Protein AF-A0A6L7KP61-F1 (afdb_monomer)

Mean predicted aligned error: 9.09 Å

Secondary structure (DSSP, 8-state):
-HHHHHHHHHHHHHHHTT--HHHHHHHHHHHHHHHHSTTHHHHHHHHHHHHHHHHHT-HHHHHHHHHHHHHHHHHHTTHHHHHHHHHT-

Structure (mmCIF, N/CA/C/O backbone):
data_AF-A0A6L7KP61-F1
#
_entry.id   AF-A0A6L7KP61-F1
#
loop_
_atom_site.group_PDB
_atom_site.id
_atom_site.type_symbol
_atom_site.label_atom_id
_atom_site.label_alt_id
_atom_site.label_comp_id
_atom_site.label_asym_id
_atom_site.label_entity_id
_atom_site.label_seq_id
_atom_site.pdbx_PDB_ins_code
_atom_site.Cartn_x
_atom_site.Cartn_y
_atom_site.Cartn_z
_atom_site.occupancy
_atom_site.B_iso_or_equiv
_atom_site.auth_seq_id
_atom_site.auth_comp_id
_atom_site.auth_asym_id
_atom_site.auth_atom_id
_atom_site.pdbx_PDB_model_num
ATOM 1 N N . MET A 1 1 ? 1.814 -1.621 -27.956 1.00 62.00 1 MET A N 1
ATOM 2 C CA . MET A 1 1 ? 0.454 -2.167 -27.719 1.00 62.00 1 MET A CA 1
ATOM 3 C C . MET A 1 1 ? 0.492 -3.612 -27.227 1.00 62.00 1 MET A C 1
ATOM 5 O O . MET A 1 1 ? -0.217 -3.910 -26.279 1.00 62.00 1 MET A O 1
ATOM 9 N N . ILE A 1 2 ? 1.335 -4.483 -27.798 1.00 76.69 2 ILE A N 1
ATOM 10 C CA . ILE A 1 2 ? 1.461 -5.898 -27.385 1.00 76.69 2 ILE A CA 1
ATOM 11 C C . ILE A 1 2 ? 1.980 -6.049 -25.940 1.00 76.69 2 ILE A C 1
ATOM 13 O O . ILE A 1 2 ? 1.431 -6.842 -25.183 1.00 76.69 2 ILE A O 1
ATOM 17 N N . GLU A 1 3 ? 2.946 -5.220 -25.531 1.00 75.62 3 GLU A N 1
ATOM 18 C CA . GLU A 1 3 ? 3.481 -5.152 -24.155 1.00 75.62 3 GLU A CA 1
ATOM 19 C C . GLU A 1 3 ? 2.381 -4.997 -23.086 1.00 75.62 3 GLU A C 1
ATOM 21 O O . GLU A 1 3 ? 2.386 -5.675 -22.061 1.00 75.62 3 GLU A O 1
ATOM 26 N N . LEU A 1 4 ? 1.385 -4.142 -23.355 1.00 74.94 4 LEU A N 1
ATOM 27 C CA . LEU A 1 4 ? 0.273 -3.895 -22.434 1.00 74.94 4 LEU A CA 1
ATOM 28 C C . LEU A 1 4 ? -0.634 -5.131 -22.311 1.00 74.94 4 LEU A C 1
ATOM 30 O O . LEU A 1 4 ? -1.102 -5.459 -21.224 1.00 74.94 4 LEU A O 1
ATOM 34 N N . GLY A 1 5 ? -0.844 -5.840 -23.426 1.00 82.31 5 GLY A N 1
ATOM 35 C CA . GLY A 1 5 ? -1.593 -7.095 -23.455 1.00 82.31 5 GLY A CA 1
ATOM 36 C C . GLY A 1 5 ? -0.899 -8.208 -22.669 1.00 82.31 5 GLY A C 1
ATOM 37 O O . GLY A 1 5 ? -1.559 -8.920 -21.917 1.00 82.31 5 GLY A O 1
ATOM 38 N N . LEU A 1 6 ? 0.430 -8.312 -22.771 1.00 84.69 6 LEU A N 1
ATOM 39 C CA . LEU A 1 6 ? 1.228 -9.261 -21.985 1.00 84.69 6 LEU A CA 1
ATOM 40 C C . LEU A 1 6 ? 1.144 -8.976 -20.481 1.00 84.69 6 LEU A C 1
ATOM 42 O O . LEU A 1 6 ? 0.949 -9.907 -19.701 1.00 84.69 6 LEU A O 1
ATOM 46 N N . GLY A 1 7 ? 1.212 -7.702 -20.080 1.00 84.25 7 GLY A N 1
ATOM 47 C CA . GLY A 1 7 ? 1.029 -7.302 -18.683 1.00 84.25 7 GLY A CA 1
ATOM 48 C C . GLY A 1 7 ? -0.340 -7.709 -18.132 1.00 84.25 7 GLY A C 1
ATOM 49 O O . GLY A 1 7 ? -0.424 -8.301 -17.059 1.00 84.25 7 GLY A O 1
ATOM 50 N N . ILE A 1 8 ? -1.414 -7.476 -18.891 1.00 86.75 8 ILE A N 1
ATOM 51 C CA . ILE A 1 8 ? -2.779 -7.847 -18.483 1.00 86.75 8 ILE A CA 1
ATOM 52 C C . ILE A 1 8 ? -2.930 -9.368 -18.353 1.00 86.75 8 ILE A C 1
ATOM 54 O O . ILE A 1 8 ? -3.486 -9.842 -17.363 1.00 86.75 8 ILE A O 1
ATOM 58 N N . VAL A 1 9 ? -2.411 -10.145 -19.308 1.00 90.25 9 VAL A N 1
ATOM 59 C CA . VAL A 1 9 ? -2.468 -11.616 -19.254 1.00 90.25 9 VAL A CA 1
ATOM 60 C C . VAL A 1 9 ? -1.687 -12.155 -18.053 1.00 90.25 9 VAL A C 1
ATOM 62 O O . VAL A 1 9 ? -2.197 -13.013 -17.334 1.00 90.25 9 VAL A O 1
ATOM 65 N N . ALA A 1 10 ? -0.491 -11.627 -17.782 1.00 86.94 10 ALA A N 1
ATOM 66 C CA . ALA A 1 10 ? 0.301 -12.017 -16.617 1.00 86.94 10 ALA A CA 1
ATOM 67 C C . ALA A 1 10 ? -0.424 -11.711 -15.294 1.00 86.94 10 ALA A C 1
ATOM 69 O O . ALA A 1 10 ? -0.446 -12.546 -14.389 1.00 86.94 10 ALA A O 1
ATOM 70 N N . LEU A 1 11 ? -1.069 -10.545 -15.198 1.00 88.31 11 LEU A N 1
ATOM 71 C CA . LEU A 1 11 ? -1.835 -10.135 -14.019 1.00 88.31 11 LEU A CA 1
ATOM 72 C C . LEU A 1 11 ? -3.053 -11.043 -13.800 1.00 88.31 11 LEU A C 1
ATOM 74 O O . LEU A 1 11 ? -3.285 -11.498 -12.681 1.00 88.31 11 LEU A O 1
ATOM 78 N N . LEU A 1 12 ? -3.787 -11.365 -14.870 1.00 88.00 12 LEU A N 1
ATOM 79 C CA . LEU A 1 12 ? -4.935 -12.272 -14.820 1.00 88.00 12 LEU A CA 1
ATOM 80 C C . LEU A 1 12 ? -4.538 -13.699 -14.429 1.00 88.00 12 LEU A C 1
ATOM 82 O O . LEU A 1 12 ? -5.258 -14.333 -13.662 1.00 88.00 12 LEU A O 1
ATOM 86 N N . LEU A 1 13 ? -3.387 -14.193 -14.893 1.00 90.56 13 LEU A N 1
ATOM 87 C CA . LEU A 1 13 ? -2.871 -15.498 -14.474 1.00 90.56 13 LEU A CA 1
ATOM 88 C C . LEU A 1 13 ? -2.513 -15.511 -12.984 1.00 90.56 13 LEU A C 1
ATOM 90 O O . LEU A 1 13 ? -2.939 -16.413 -12.267 1.00 90.56 13 LEU A O 1
ATOM 94 N N . LEU A 1 14 ? -1.792 -14.496 -12.496 1.00 86.38 14 LEU A N 1
ATOM 95 C CA . LEU A 1 14 ? -1.433 -14.393 -11.076 1.00 86.38 14 LEU A CA 1
ATOM 96 C C . LEU A 1 14 ? -2.670 -14.284 -10.177 1.00 86.38 14 LEU A C 1
ATOM 98 O O . LEU A 1 14 ? -2.750 -14.950 -9.146 1.00 86.38 14 LEU A O 1
ATOM 102 N N . ALA A 1 15 ? -3.655 -13.485 -10.586 1.00 86.88 15 ALA A N 1
ATOM 103 C CA . ALA A 1 15 ? -4.935 -13.377 -9.896 1.00 86.88 15 ALA A CA 1
ATOM 104 C C . ALA A 1 15 ? -5.716 -14.703 -9.905 1.00 86.88 15 ALA A C 1
ATOM 106 O O . ALA A 1 15 ? -6.273 -15.099 -8.883 1.00 86.88 15 ALA A O 1
ATOM 107 N N . GLY A 1 16 ? -5.728 -15.410 -11.040 1.00 85.44 16 GLY A N 1
ATOM 108 C CA . GLY A 1 16 ? -6.412 -16.694 -11.205 1.00 85.44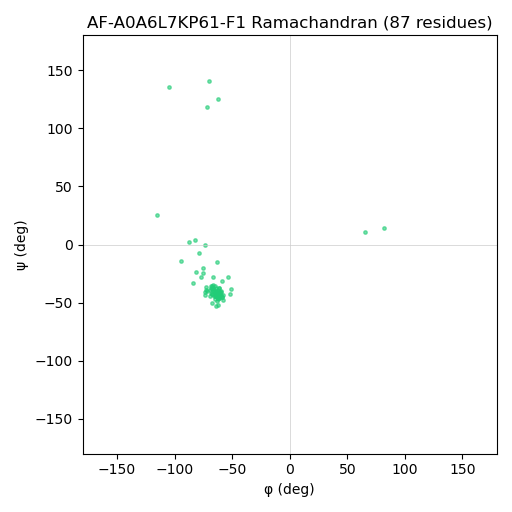 16 GLY A CA 1
ATOM 109 C C . GLY A 1 16 ? -5.813 -17.831 -10.373 1.00 85.44 16 GLY A C 1
ATOM 110 O O . GLY A 1 16 ? -6.543 -18.723 -9.953 1.00 85.44 16 GLY A O 1
ATOM 111 N N . LEU A 1 17 ? -4.513 -17.776 -10.066 1.00 87.50 17 LEU A N 1
ATOM 112 C CA . LEU A 1 17 ? -3.849 -18.706 -9.143 1.00 87.50 17 LEU A CA 1
ATOM 113 C C . LEU A 1 17 ? -4.183 -18.458 -7.658 1.00 87.50 17 LEU A C 1
ATOM 115 O O . LEU A 1 17 ? -3.691 -19.184 -6.795 1.00 87.50 17 LEU A O 1
ATOM 119 N N . GLY A 1 18 ? -5.005 -17.453 -7.341 1.00 84.38 18 GLY A N 1
ATOM 120 C CA . GLY A 1 18 ? -5.360 -17.102 -5.965 1.00 84.38 18 GLY A CA 1
ATOM 121 C C . GLY A 1 18 ? -4.311 -16.242 -5.259 1.00 84.38 18 GLY A C 1
ATOM 122 O O . GLY A 1 18 ? -4.365 -16.089 -4.038 1.00 84.38 18 GLY A O 1
ATOM 123 N N . PHE A 1 19 ? -3.359 -15.663 -6.000 1.00 86.94 19 PHE A N 1
ATOM 124 C CA . PHE A 1 19 ? -2.424 -14.703 -5.425 1.00 86.94 19 PHE A CA 1
ATOM 125 C C . PHE A 1 19 ? -3.162 -13.398 -5.088 1.00 86.94 19 PHE A C 1
ATOM 127 O O . PHE A 1 19 ? -4.016 -12.963 -5.871 1.00 86.94 19 PHE A O 1
ATOM 134 N N . PRO A 1 20 ? -2.867 -12.736 -3.953 1.00 86.19 20 PRO A N 1
ATOM 135 C CA . PRO A 1 20 ? -3.592 -11.530 -3.589 1.00 86.19 20 PRO A CA 1
ATOM 136 C C . PRO A 1 20 ? -3.382 -10.439 -4.644 1.00 86.19 20 PRO A C 1
ATOM 138 O O . PRO A 1 20 ? -2.252 -10.054 -4.952 1.00 86.19 20 PRO A O 1
ATOM 141 N N . LEU A 1 21 ? -4.493 -9.917 -5.169 1.00 85.56 21 LEU A N 1
ATOM 142 C CA . LEU A 1 21 ? -4.528 -8.978 -6.296 1.00 85.56 21 LEU A CA 1
ATOM 143 C C . LEU A 1 21 ? -3.600 -7.772 -6.115 1.00 85.56 21 LEU A C 1
ATOM 145 O O . LEU A 1 21 ? -2.957 -7.359 -7.074 1.00 85.56 21 LEU A O 1
ATOM 149 N N . GLY A 1 22 ? -3.496 -7.237 -4.895 1.00 83.88 22 GLY A N 1
ATOM 150 C CA . GLY A 1 22 ? -2.618 -6.103 -4.595 1.00 83.88 22 GLY A CA 1
ATOM 151 C C . GLY A 1 22 ? -1.139 -6.399 -4.861 1.00 83.88 22 GLY A C 1
ATOM 152 O O . GLY A 1 22 ? -0.448 -5.573 -5.456 1.00 83.88 22 GLY A O 1
ATOM 153 N N . PHE A 1 23 ? -0.660 -7.595 -4.505 1.00 85.00 23 PHE A N 1
ATOM 154 C CA . PHE A 1 23 ? 0.718 -7.995 -4.795 1.00 85.00 23 PHE A CA 1
ATOM 155 C C . PHE A 1 23 ? 0.918 -8.297 -6.280 1.00 85.00 23 PHE A C 1
ATOM 157 O O . PHE A 1 23 ? 1.952 -7.930 -6.831 1.00 85.00 23 PHE A O 1
ATOM 164 N N . SER A 1 24 ? -0.074 -8.895 -6.949 1.00 87.25 24 SER A N 1
ATOM 165 C CA . SER A 1 24 ? -0.041 -9.100 -8.404 1.00 87.25 24 SER A CA 1
ATOM 166 C C . SER A 1 24 ? 0.062 -7.769 -9.158 1.00 87.25 24 SER A C 1
ATOM 168 O O . SER A 1 24 ? 0.868 -7.640 -10.075 1.00 87.25 24 SER A O 1
ATOM 170 N N . LEU A 1 25 ? -0.711 -6.761 -8.742 1.00 87.50 25 LEU A N 1
ATOM 171 C CA . LEU A 1 25 ? -0.686 -5.402 -9.291 1.00 87.50 25 LEU A CA 1
ATOM 172 C C . LEU A 1 25 ? 0.669 -4.724 -9.087 1.00 87.50 25 LEU A C 1
ATOM 174 O O . LEU A 1 25 ? 1.222 -4.178 -10.040 1.00 87.50 25 LEU A O 1
ATOM 178 N N . LEU A 1 26 ? 1.226 -4.791 -7.874 1.00 86.75 26 LEU A N 1
ATOM 179 C CA . LEU A 1 26 ? 2.545 -4.226 -7.591 1.00 86.75 26 LEU A CA 1
ATOM 180 C C . LEU A 1 26 ? 3.650 -4.925 -8.385 1.00 86.75 26 LEU A C 1
ATOM 182 O O . LEU A 1 26 ? 4.499 -4.250 -8.963 1.00 86.75 26 LEU A O 1
ATOM 186 N N . ALA A 1 27 ? 3.639 -6.256 -8.453 1.00 84.62 27 ALA A N 1
ATOM 187 C CA . ALA A 1 27 ? 4.661 -7.031 -9.150 1.00 84.62 27 ALA A CA 1
ATOM 188 C C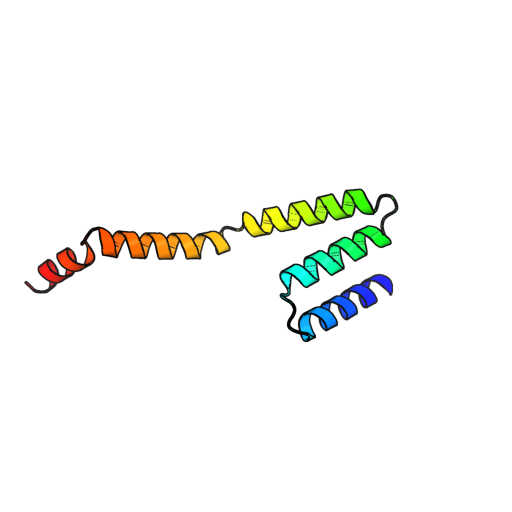 . ALA A 1 27 ? 4.616 -6.806 -10.668 1.00 84.62 27 ALA A C 1
ATOM 190 O O . ALA A 1 27 ? 5.632 -6.469 -11.269 1.00 84.62 27 ALA A O 1
ATOM 191 N N . VAL A 1 28 ? 3.441 -6.934 -11.289 1.00 88.19 28 VAL A N 1
ATOM 192 C CA . VAL A 1 28 ? 3.289 -6.756 -12.741 1.00 88.19 28 VAL A CA 1
ATOM 193 C C . VAL A 1 28 ? 3.492 -5.294 -13.141 1.00 88.19 28 VAL A C 1
ATOM 195 O O . VAL A 1 28 ? 4.139 -5.024 -14.150 1.00 88.19 28 VAL A O 1
ATOM 198 N N . GLY A 1 29 ? 2.999 -4.345 -12.339 1.00 82.75 29 GLY A N 1
ATOM 199 C CA . GLY A 1 29 ? 3.197 -2.916 -12.571 1.00 82.75 29 GLY A CA 1
ATOM 200 C C . GLY A 1 29 ? 4.669 -2.514 -12.481 1.00 82.75 29 GLY A C 1
ATOM 201 O O . GLY A 1 29 ? 5.206 -1.946 -13.430 1.00 82.75 29 GLY A O 1
ATOM 202 N N . SER A 1 30 ? 5.349 -2.857 -11.381 1.00 82.75 30 SER A N 1
ATOM 203 C CA . SER A 1 30 ? 6.776 -2.543 -11.203 1.00 82.75 30 SER A CA 1
ATOM 204 C C . SER A 1 30 ? 7.658 -3.230 -12.250 1.00 82.75 30 SER A C 1
ATOM 206 O O . SER A 1 30 ? 8.524 -2.575 -12.825 1.00 82.75 30 SER A O 1
ATOM 208 N N . ALA A 1 31 ? 7.400 -4.501 -12.580 1.00 82.56 31 ALA A N 1
ATOM 209 C CA . ALA A 1 31 ? 8.123 -5.216 -13.632 1.00 82.56 31 ALA A CA 1
ATOM 210 C C . ALA A 1 31 ? 7.885 -4.604 -15.023 1.00 82.56 31 ALA A C 1
ATOM 212 O O . ALA A 1 31 ? 8.829 -4.444 -15.796 1.00 82.56 31 ALA A O 1
ATOM 213 N N . GLY A 1 32 ? 6.649 -4.198 -15.330 1.00 79.00 32 GLY A N 1
ATOM 214 C CA . GLY A 1 32 ? 6.317 -3.512 -16.578 1.00 79.00 32 GLY A CA 1
ATOM 215 C C . GLY A 1 32 ? 7.063 -2.185 -16.727 1.00 79.00 32 GLY A C 1
ATOM 216 O O . GLY A 1 32 ? 7.668 -1.939 -17.771 1.00 79.00 32 GLY A O 1
ATOM 217 N N . PHE A 1 33 ? 7.092 -1.364 -15.672 1.00 75.62 33 PHE A N 1
ATOM 218 C CA . PHE A 1 33 ? 7.837 -0.100 -15.654 1.00 75.62 33 PHE A CA 1
ATOM 219 C C . PHE A 1 33 ? 9.357 -0.301 -15.718 1.00 75.62 33 PHE A C 1
ATOM 221 O O . PHE A 1 33 ? 10.038 0.452 -16.418 1.00 75.62 33 PHE A O 1
ATOM 228 N N . ALA A 1 34 ? 9.887 -1.324 -15.042 1.00 74.69 34 ALA A N 1
ATOM 229 C CA . ALA A 1 34 ? 11.316 -1.622 -15.030 1.00 74.69 34 ALA A CA 1
ATOM 230 C C . ALA A 1 34 ? 11.839 -2.067 -16.404 1.00 74.69 34 ALA A C 1
ATOM 232 O O . ALA A 1 34 ? 12.947 -1.693 -16.783 1.00 74.69 34 ALA A O 1
ATOM 233 N N . LEU A 1 35 ? 11.042 -2.834 -17.154 1.00 71.44 35 LEU A N 1
ATOM 234 C CA . LEU A 1 35 ? 11.427 -3.374 -18.461 1.00 71.44 35 LEU A CA 1
ATOM 235 C C . LEU A 1 35 ? 11.201 -2.391 -19.619 1.00 71.44 35 LEU A C 1
ATOM 237 O O . LEU A 1 35 ? 11.969 -2.396 -20.576 1.00 71.44 35 LEU A O 1
ATOM 241 N N . ASN A 1 36 ? 10.171 -1.540 -19.546 1.00 69.19 36 ASN A N 1
ATOM 242 C CA . ASN A 1 36 ? 9.793 -0.660 -20.659 1.00 69.19 36 ASN A CA 1
ATOM 243 C C . ASN A 1 36 ? 10.395 0.753 -20.594 1.00 69.19 36 ASN A C 1
ATOM 245 O O . ASN A 1 36 ? 10.327 1.484 -21.584 1.00 69.19 36 ASN A O 1
ATOM 249 N N . HIS A 1 37 ? 10.956 1.182 -19.458 1.00 63.53 37 HIS A N 1
ATOM 250 C CA . HIS A 1 37 ? 11.418 2.562 -19.295 1.00 63.53 37 HIS A CA 1
ATOM 251 C C . HIS A 1 37 ? 12.959 2.689 -19.361 1.00 63.53 37 HIS A C 1
ATOM 253 O O . HIS A 1 37 ? 13.659 1.936 -18.687 1.00 63.53 37 HIS A O 1
ATOM 259 N N . PRO A 1 38 ? 13.531 3.682 -20.079 1.00 58.69 38 PRO A N 1
ATOM 260 C CA . PRO A 1 38 ? 14.990 3.846 -20.242 1.00 58.69 38 PRO A CA 1
ATOM 261 C C . PRO A 1 38 ? 15.780 4.126 -18.948 1.00 58.69 38 PRO A C 1
ATOM 263 O O . PRO A 1 38 ? 17.004 4.040 -18.936 1.00 58.69 38 PRO A O 1
ATOM 266 N N . ARG A 1 39 ? 15.089 4.494 -17.862 1.00 60.38 39 ARG A N 1
ATOM 267 C CA . ARG A 1 39 ? 15.628 4.717 -16.504 1.00 60.38 39 ARG A CA 1
ATOM 268 C C . ARG A 1 39 ? 15.056 3.705 -15.493 1.00 60.38 39 ARG A C 1
ATOM 270 O O . ARG A 1 39 ? 14.912 4.005 -14.313 1.00 60.38 39 ARG A O 1
ATOM 277 N N . GLY A 1 40 ? 14.634 2.543 -15.996 1.00 59.38 40 GLY A N 1
ATOM 278 C CA . GLY A 1 40 ? 13.492 1.776 -15.494 1.00 59.38 40 GLY A CA 1
ATOM 279 C C . GLY A 1 40 ? 13.520 1.324 -14.044 1.00 59.38 40 GLY A C 1
ATOM 280 O O . GLY A 1 40 ? 12.458 1.288 -13.432 1.00 59.38 40 GLY A O 1
ATOM 281 N N . MET A 1 41 ? 14.681 1.037 -13.457 1.00 67.88 41 MET A N 1
ATOM 282 C CA . MET A 1 41 ? 14.710 0.478 -12.102 1.00 67.88 41 MET A CA 1
ATOM 283 C C . MET A 1 41 ? 14.362 1.515 -11.020 1.00 67.88 41 MET A C 1
ATOM 285 O O . MET A 1 41 ? 13.543 1.235 -10.147 1.00 67.88 41 MET A O 1
ATOM 289 N N . ASP A 1 42 ? 14.900 2.735 -11.107 1.00 73.75 42 ASP A N 1
ATOM 290 C CA . ASP A 1 42 ? 14.672 3.779 -10.092 1.00 73.75 42 ASP A CA 1
ATOM 291 C C . ASP A 1 42 ? 13.245 4.336 -10.143 1.00 73.75 42 ASP A C 1
ATOM 293 O O . ASP A 1 42 ? 12.600 4.560 -9.113 1.00 73.75 42 ASP A O 1
ATOM 297 N N . ALA A 1 43 ? 12.717 4.527 -11.355 1.00 74.62 43 ALA A N 1
ATOM 298 C CA . ALA A 1 43 ? 11.349 4.995 -11.549 1.00 74.62 43 ALA A CA 1
ATOM 299 C C . ALA A 1 43 ? 10.328 3.933 -11.108 1.00 74.62 43 ALA A C 1
ATOM 301 O O . ALA A 1 43 ? 9.359 4.266 -10.427 1.00 74.62 43 ALA A O 1
ATOM 302 N N 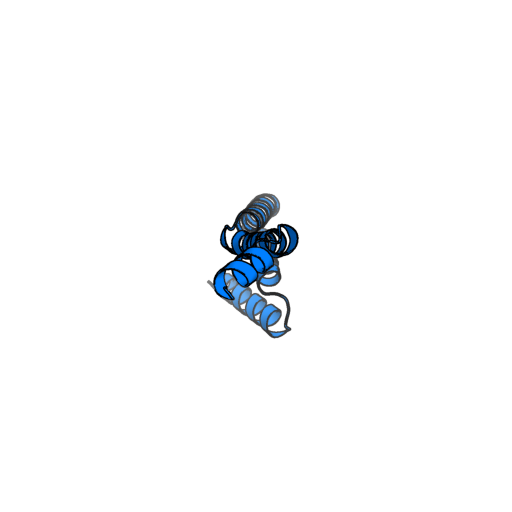. ALA A 1 44 ? 10.566 2.655 -11.426 1.00 79.12 44 ALA A N 1
ATOM 303 C CA . ALA A 1 44 ? 9.694 1.562 -11.000 1.00 79.12 44 ALA A CA 1
ATOM 304 C C . ALA A 1 44 ? 9.655 1.411 -9.474 1.00 79.12 44 ALA A C 1
ATOM 306 O O . ALA A 1 44 ? 8.576 1.235 -8.909 1.00 79.12 44 ALA A O 1
ATOM 307 N N . MET A 1 45 ? 10.805 1.528 -8.801 1.00 80.19 45 MET A N 1
ATOM 308 C CA . MET A 1 45 ? 10.877 1.447 -7.338 1.00 80.19 45 MET A CA 1
ATOM 309 C C . MET A 1 45 ? 10.193 2.634 -6.659 1.00 80.19 45 MET A C 1
ATOM 311 O O . MET A 1 45 ? 9.493 2.453 -5.664 1.00 80.19 45 MET A O 1
ATOM 315 N N . THR A 1 46 ? 10.331 3.833 -7.227 1.00 84.50 46 THR A N 1
ATOM 316 C CA . THR A 1 46 ? 9.655 5.034 -6.717 1.00 84.50 46 THR A CA 1
ATOM 317 C C . THR A 1 46 ? 8.134 4.895 -6.814 1.00 84.50 46 THR A C 1
ATOM 319 O O . THR A 1 46 ? 7.435 5.096 -5.822 1.00 84.50 46 THR A O 1
ATOM 322 N N . VAL A 1 47 ? 7.620 4.478 -7.975 1.00 85.50 47 VAL A N 1
ATOM 323 C CA . VAL A 1 47 ? 6.177 4.277 -8.199 1.00 85.50 47 VAL A CA 1
ATOM 324 C C . VAL A 1 47 ? 5.627 3.157 -7.313 1.00 85.50 47 VAL A C 1
ATOM 326 O O . VAL A 1 47 ? 4.573 3.318 -6.701 1.00 85.50 47 VAL A O 1
ATOM 329 N N . ALA A 1 48 ? 6.349 2.040 -7.179 1.00 86.06 48 ALA A N 1
ATOM 330 C CA . ALA A 1 48 ? 5.950 0.950 -6.290 1.00 86.06 48 ALA A CA 1
ATOM 331 C C . ALA A 1 48 ? 5.880 1.404 -4.821 1.00 86.06 48 ALA A C 1
ATOM 333 O O . ALA A 1 48 ? 4.913 1.091 -4.126 1.00 86.06 48 ALA A O 1
ATOM 334 N N . GLY A 1 49 ? 6.867 2.181 -4.360 1.00 85.75 49 GLY A N 1
ATOM 335 C CA . GLY A 1 49 ? 6.884 2.743 -3.010 1.00 85.75 49 GLY A CA 1
ATOM 336 C C . GLY A 1 49 ? 5.722 3.704 -2.753 1.00 85.75 49 GLY A C 1
ATOM 337 O O . GLY A 1 49 ? 5.065 3.611 -1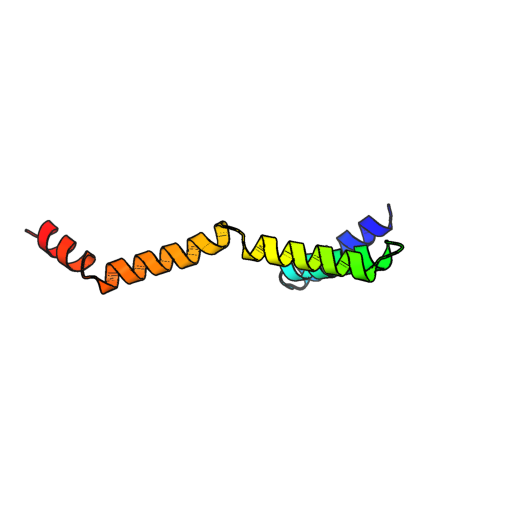.716 1.00 85.75 49 GLY A O 1
ATOM 338 N N . GLN A 1 50 ? 5.419 4.583 -3.711 1.00 88.56 50 GLN A N 1
ATOM 339 C CA . GLN A 1 50 ? 4.275 5.496 -3.620 1.00 88.56 50 GLN A CA 1
ATOM 340 C C . GLN A 1 50 ? 2.947 4.741 -3.542 1.00 88.56 50 GLN A C 1
ATOM 342 O O . GLN A 1 50 ? 2.144 5.024 -2.657 1.00 88.56 50 GLN A O 1
ATOM 347 N N . GLN A 1 51 ? 2.747 3.730 -4.389 1.00 87.75 51 GLN A N 1
ATOM 348 C CA . GLN A 1 51 ? 1.519 2.934 -4.403 1.00 87.75 51 GLN A CA 1
ATOM 349 C C . GLN A 1 51 ? 1.266 2.230 -3.059 1.00 87.75 51 GLN A C 1
ATOM 351 O O . GLN A 1 51 ? 0.132 2.164 -2.586 1.00 87.75 51 GLN A O 1
ATOM 356 N N . ILE A 1 52 ? 2.323 1.709 -2.425 1.00 87.19 52 ILE A N 1
ATOM 357 C CA . ILE A 1 52 ? 2.232 1.078 -1.100 1.00 87.19 52 ILE A CA 1
ATOM 358 C C . ILE A 1 52 ? 1.845 2.112 -0.038 1.00 87.19 52 ILE A C 1
ATOM 360 O O . ILE A 1 52 ? 0.976 1.836 0.791 1.00 87.19 52 ILE A O 1
ATOM 364 N N . LEU A 1 53 ? 2.459 3.299 -0.064 1.00 89.12 53 LEU A N 1
ATOM 365 C CA . LEU A 1 53 ? 2.145 4.375 0.877 1.00 89.12 53 LEU A CA 1
ATOM 366 C C . LEU A 1 53 ? 0.712 4.883 0.715 1.00 89.12 53 LEU A C 1
ATOM 368 O O . LEU A 1 53 ? 0.028 5.067 1.716 1.00 89.12 53 LEU A O 1
ATOM 372 N N . GLU A 1 54 ? 0.233 5.059 -0.514 1.00 87.88 54 GLU A N 1
ATOM 373 C CA . GLU A 1 54 ? -1.155 5.449 -0.782 1.00 87.88 54 GLU A CA 1
ATOM 374 C C . GLU A 1 54 ? -2.150 4.403 -0.280 1.00 87.88 54 GLU A C 1
ATOM 376 O O . GLU A 1 54 ? -3.185 4.750 0.291 1.00 87.88 54 GLU A O 1
ATOM 381 N N . LEU A 1 55 ? -1.828 3.117 -0.447 1.00 85.25 55 LEU A N 1
ATOM 382 C CA . LEU A 1 55 ? -2.671 2.038 0.047 1.00 85.25 55 LEU A CA 1
ATOM 383 C C . LEU A 1 55 ? -2.691 2.005 1.580 1.00 85.25 55 LEU A C 1
ATOM 385 O O . LEU A 1 55 ? -3.757 1.870 2.171 1.00 85.25 55 LEU A O 1
ATOM 389 N N . ALA A 1 56 ? -1.538 2.178 2.228 1.00 82.69 56 ALA A N 1
ATOM 390 C CA . ALA A 1 56 ? -1.429 2.222 3.685 1.00 82.69 56 ALA A CA 1
ATOM 391 C C . ALA A 1 56 ? -2.092 3.470 4.295 1.00 82.69 56 ALA A C 1
ATOM 393 O O . ALA A 1 56 ? -2.692 3.391 5.364 1.00 82.69 56 ALA A O 1
ATOM 394 N N . ALA A 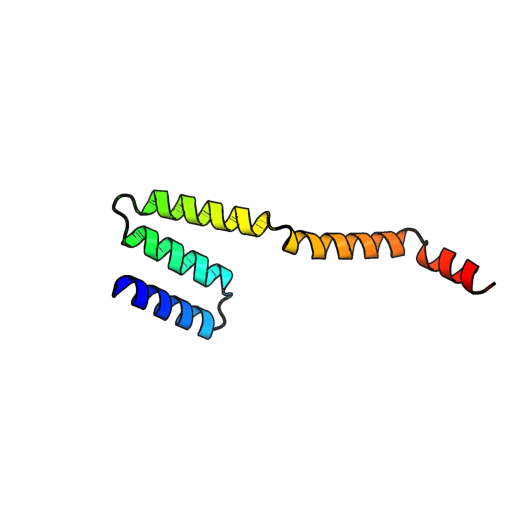1 57 ? -2.017 4.611 3.608 1.00 83.75 57 ALA A N 1
ATOM 395 C CA . ALA A 1 57 ? -2.649 5.866 4.010 1.00 83.75 57 ALA A CA 1
ATOM 396 C C . ALA A 1 57 ? -4.134 5.947 3.615 1.00 83.75 57 ALA A C 1
ATOM 398 O O . ALA A 1 57 ? -4.780 6.978 3.820 1.00 83.75 57 ALA A O 1
ATOM 399 N N . ASN A 1 58 ? -4.702 4.884 3.040 1.00 85.38 58 ASN A N 1
ATOM 400 C CA . ASN A 1 58 ? -6.084 4.899 2.599 1.00 85.38 58 ASN A CA 1
ATOM 401 C C . ASN A 1 58 ? -7.037 4.873 3.803 1.00 85.38 58 ASN A C 1
ATOM 403 O O . ASN A 1 58 ? -7.093 3.902 4.562 1.00 85.38 58 ASN A O 1
ATOM 407 N N . PHE A 1 59 ? -7.849 5.923 3.932 1.00 79.81 59 PHE A N 1
ATOM 408 C CA . PHE A 1 59 ? -8.810 6.082 5.025 1.00 79.81 59 PHE A CA 1
ATOM 409 C C . PHE A 1 59 ? -9.766 4.891 5.190 1.00 79.81 59 PHE A C 1
ATOM 411 O O . PHE A 1 59 ? -10.179 4.600 6.307 1.00 79.81 59 PHE A O 1
ATOM 418 N N . GLN A 1 60 ? -10.066 4.147 4.124 1.00 82.50 60 GLN A N 1
ATOM 419 C CA . GLN A 1 60 ? -10.981 3.003 4.152 1.00 82.50 60 GLN A CA 1
ATOM 420 C C . GLN A 1 60 ? -10.409 1.857 4.995 1.00 82.50 60 GLN A C 1
ATOM 422 O O . GLN A 1 60 ? -11.160 1.195 5.709 1.00 82.50 60 GLN A O 1
ATOM 427 N N . PHE A 1 61 ? -9.085 1.659 4.987 1.00 83.31 61 PHE A N 1
ATOM 428 C CA . PHE A 1 61 ? -8.443 0.679 5.867 1.00 83.31 61 PHE A CA 1
ATOM 429 C C . PHE A 1 61 ? -8.355 1.158 7.318 1.00 83.31 61 PHE A C 1
ATOM 431 O O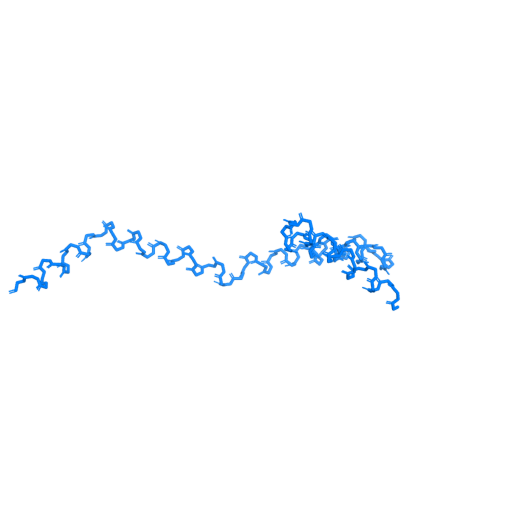 . PHE A 1 61 ? -8.243 0.323 8.209 1.00 83.31 61 PHE A O 1
ATOM 438 N N . ALA A 1 62 ? -8.459 2.466 7.576 1.00 86.31 62 ALA A N 1
ATOM 439 C CA . ALA A 1 62 ? -8.487 3.028 8.927 1.00 86.31 62 ALA A CA 1
ATOM 440 C C . ALA A 1 62 ? -9.876 2.945 9.590 1.00 86.31 62 ALA A C 1
ATOM 442 O O . ALA A 1 62 ? -9.965 2.906 10.819 1.00 86.31 62 ALA A O 1
ATOM 443 N N . VAL A 1 63 ? -10.958 2.854 8.804 1.00 91.06 63 VAL A N 1
ATOM 444 C CA . VAL A 1 63 ? -12.329 2.725 9.334 1.00 91.06 63 VAL A CA 1
ATOM 445 C C . VAL A 1 63 ? -12.500 1.440 10.149 1.00 91.06 63 VAL A C 1
ATOM 447 O O . VAL A 1 63 ? -13.074 1.484 11.234 1.00 91.06 63 VAL A O 1
ATOM 450 N N . LEU A 1 64 ? -11.981 0.303 9.670 1.00 90.94 64 LEU A N 1
ATOM 451 C CA . LEU A 1 64 ? -12.131 -0.997 10.343 1.00 90.94 64 LEU A CA 1
ATOM 452 C C . LEU A 1 64 ? -11.478 -1.032 11.745 1.00 90.94 64 LEU A C 1
ATOM 454 O O . LEU A 1 64 ? -12.169 -1.374 12.708 1.00 90.94 64 LEU A O 1
ATOM 458 N N . PRO A 1 65 ? -10.195 -0.649 11.919 1.00 89.50 65 PRO A N 1
ATOM 459 C CA . PRO A 1 65 ? -9.573 -0.541 13.234 1.00 89.50 65 PRO A CA 1
ATOM 460 C C . PRO A 1 65 ? -10.272 0.462 14.146 1.00 89.50 65 PRO A C 1
ATOM 462 O O . PRO A 1 65 ? -10.450 0.172 15.324 1.00 89.50 65 PRO A O 1
ATOM 465 N N . LEU A 1 66 ? -10.688 1.620 13.623 1.00 93.06 66 LEU A N 1
ATOM 466 C CA . LEU A 1 66 ? -11.360 2.643 14.425 1.00 93.06 66 LEU A CA 1
ATOM 467 C C . LEU A 1 66 ? -12.733 2.162 14.916 1.00 93.06 66 LEU A C 1
ATOM 469 O O . LEU A 1 66 ? -13.085 2.382 16.073 1.00 93.06 66 LEU A O 1
ATOM 473 N N . PHE A 1 67 ? -13.475 1.446 14.068 1.00 92.81 67 PHE A N 1
ATOM 474 C CA . PHE A 1 67 ? -14.727 0.792 14.440 1.00 92.81 67 PHE A CA 1
ATOM 475 C C . PHE A 1 67 ? -14.511 -0.258 15.538 1.00 92.81 67 PHE A C 1
ATOM 477 O O . PHE A 1 67 ? -15.225 -0.262 16.541 1.00 92.81 67 PHE A O 1
ATOM 484 N N . MET A 1 68 ? -13.487 -1.109 15.403 1.00 92.50 68 MET A N 1
ATOM 485 C CA . MET A 1 68 ? -13.136 -2.069 16.455 1.00 92.50 68 MET A CA 1
ATOM 486 C C . MET A 1 68 ? -12.709 -1.374 17.753 1.00 92.50 68 MET A C 1
ATOM 488 O O . MET A 1 68 ? -13.135 -1.783 18.831 1.00 92.50 68 MET A O 1
ATOM 492 N N . LEU A 1 69 ? -11.918 -0.302 17.665 1.00 94.00 69 LEU A N 1
ATOM 493 C CA . LEU A 1 69 ? -11.480 0.488 18.815 1.00 94.00 69 LEU A CA 1
ATOM 494 C C . LEU A 1 69 ? -12.678 1.089 19.559 1.00 94.00 69 LEU A C 1
ATOM 496 O O . LEU A 1 69 ? -12.755 0.993 20.783 1.00 94.00 69 LEU A O 1
ATOM 500 N N . MET A 1 70 ? -13.644 1.643 18.820 1.00 93.31 70 MET A N 1
ATOM 501 C CA . MET A 1 70 ? -14.904 2.126 19.381 1.00 93.31 70 MET A CA 1
ATOM 502 C C . MET A 1 70 ? -15.647 1.002 20.118 1.00 93.31 70 MET A C 1
ATOM 504 O O . MET A 1 70 ? -16.052 1.195 21.263 1.00 93.31 70 MET A O 1
ATOM 508 N N . GLY A 1 71 ? -15.789 -0.178 19.505 1.00 88.81 71 GLY A N 1
ATOM 509 C CA . GLY A 1 71 ? -16.430 -1.336 20.141 1.00 88.81 71 GLY A CA 1
ATOM 510 C C . GLY A 1 71 ? -15.747 -1.753 21.449 1.00 88.81 71 GLY A C 1
ATOM 511 O O . GLY A 1 71 ? -16.411 -1.977 22.466 1.00 88.81 71 GLY A O 1
ATOM 512 N N . VAL A 1 72 ? -14.411 -1.781 21.461 1.00 91.19 72 VAL A N 1
ATOM 513 C CA . VAL A 1 72 ? -13.620 -2.061 22.668 1.00 91.19 72 VAL A CA 1
ATOM 514 C C . VAL A 1 72 ? -13.849 -0.996 23.740 1.00 91.19 72 VAL A C 1
ATOM 516 O O . VAL A 1 72 ? -14.047 -1.353 24.901 1.00 91.19 72 VAL A O 1
ATOM 519 N N . PHE A 1 73 ? -13.874 0.291 23.384 1.00 92.75 73 PHE A N 1
ATOM 520 C CA . PHE A 1 73 ? -14.129 1.370 24.341 1.00 92.75 73 PHE A CA 1
ATOM 521 C C . PHE A 1 73 ? -15.522 1.298 24.957 1.00 92.75 73 PHE A C 1
ATOM 523 O O . PHE A 1 73 ? -15.629 1.438 26.171 1.00 92.75 73 PHE A O 1
ATOM 530 N N . VAL A 1 74 ? -16.565 1.031 24.168 1.00 89.00 74 VAL A N 1
ATOM 531 C CA . VAL A 1 74 ? -17.944 0.888 24.672 1.00 89.00 74 VAL A CA 1
ATOM 532 C C . VAL A 1 74 ? -18.067 -0.287 25.645 1.00 89.00 74 VAL A C 1
ATOM 534 O O . VAL A 1 74 ? -18.735 -0.172 26.671 1.00 89.00 74 VAL A O 1
ATOM 537 N N . THR A 1 75 ? -17.387 -1.397 25.352 1.00 85.69 75 THR A N 1
ATOM 538 C CA . THR A 1 75 ? -17.418 -2.598 26.200 1.00 85.69 75 THR A CA 1
ATOM 539 C C . THR A 1 75 ? -16.605 -2.398 27.485 1.00 85.69 75 THR A C 1
ATOM 541 O O . THR A 1 75 ? -17.025 -2.802 28.563 1.00 85.69 75 THR A O 1
ATOM 544 N N . LYS A 1 76 ? -15.435 -1.749 27.400 1.00 86.06 76 LYS A N 1
ATOM 545 C CA . LYS A 1 76 ? -14.544 -1.515 28.550 1.00 86.06 76 LYS A CA 1
ATOM 546 C C . LYS A 1 76 ? -15.004 -0.392 29.477 1.00 86.06 76 LYS A C 1
ATOM 548 O O . LYS A 1 76 ? -14.658 -0.429 30.652 1.00 86.06 76 LYS A O 1
ATOM 553 N N . SER A 1 77 ? -15.735 0.600 28.974 1.00 88.06 77 SER A N 1
ATOM 554 C CA . SER A 1 77 ? -16.223 1.726 29.778 1.00 88.06 77 SER A CA 1
ATOM 555 C C . SER A 1 77 ? -17.461 1.392 30.614 1.00 88.06 77 SER A C 1
ATOM 557 O O . SER A 1 77 ? -17.891 2.229 31.404 1.00 88.06 77 SER A O 1
ATOM 559 N N . GLY A 1 78 ? -18.058 0.205 30.434 1.00 83.50 78 GLY A N 1
ATOM 560 C CA . GLY A 1 78 ? -19.309 -0.171 31.098 1.00 83.50 78 GLY A CA 1
ATOM 561 C C . GLY A 1 78 ? -20.509 0.674 30.656 1.00 83.50 78 GLY A C 1
ATOM 562 O O . GLY A 1 78 ? -21.566 0.600 31.272 1.00 83.50 78 GLY A O 1
ATOM 563 N N . ILE A 1 79 ? -20.374 1.482 29.591 1.00 83.62 79 ILE A N 1
ATOM 564 C CA . ILE A 1 79 ? -21.476 2.292 29.051 1.00 83.62 79 ILE A CA 1
ATOM 565 C C . ILE A 1 79 ? -22.615 1.387 28.576 1.00 83.62 79 ILE A C 1
ATOM 567 O O . ILE A 1 79 ? -23.774 1.730 28.784 1.00 83.62 79 ILE A O 1
ATOM 571 N N . ALA A 1 80 ? -22.301 0.231 27.984 1.00 79.44 80 ALA A N 1
ATOM 572 C CA . ALA A 1 80 ? -23.313 -0.742 27.577 1.00 79.44 80 ALA A CA 1
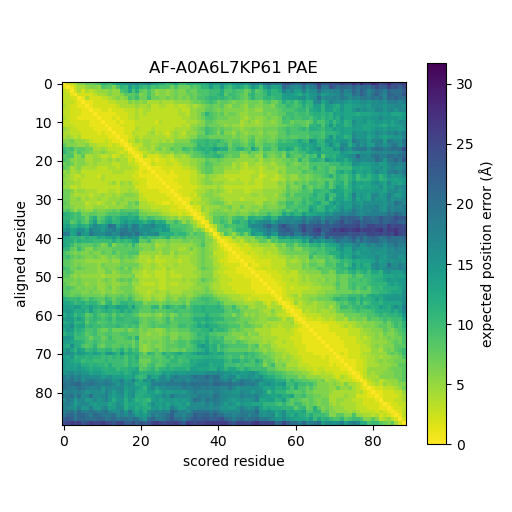ATOM 573 C C . ALA A 1 80 ? -24.166 -1.225 28.767 1.00 79.44 80 ALA A C 1
ATOM 575 O O . ALA A 1 80 ? -25.391 -1.219 28.667 1.00 79.44 80 ALA A O 1
ATOM 576 N N . ASP A 1 81 ? -23.532 -1.547 29.900 1.00 83.38 81 ASP A N 1
ATOM 577 C CA . ASP A 1 81 ? -24.223 -1.994 31.118 1.00 83.38 81 ASP A CA 1
ATOM 578 C C . ASP A 1 81 ? -25.032 -0.857 31.755 1.00 83.38 81 ASP A C 1
ATOM 580 O O . ASP A 1 81 ? -26.203 -1.032 32.077 1.00 83.38 81 ASP A O 1
ATOM 584 N N . ASN A 1 82 ? -24.457 0.347 31.848 1.00 82.12 82 ASN A N 1
ATOM 585 C CA . ASN A 1 82 ? -25.162 1.520 32.376 1.00 82.12 82 ASN A CA 1
ATOM 586 C C . ASN A 1 82 ? -26.396 1.887 31.532 1.00 82.12 82 ASN A C 1
ATOM 588 O O . ASN A 1 82 ? -27.426 2.290 32.067 1.00 82.12 82 ASN A O 1
ATOM 592 N N . MET A 1 83 ? -26.314 1.754 30.205 1.00 81.62 83 MET A N 1
ATOM 593 C CA . MET A 1 83 ? -27.457 1.980 29.315 1.00 81.62 83 MET A CA 1
ATOM 594 C C . MET A 1 83 ? -28.531 0.898 29.485 1.00 81.62 83 MET A C 1
ATOM 596 O O . MET A 1 83 ? -29.717 1.215 29.419 1.00 81.62 83 MET A O 1
ATOM 600 N N . TYR A 1 84 ? -28.134 -0.354 29.733 1.00 83.50 84 TYR A N 1
ATOM 601 C CA . TYR A 1 84 ? -29.061 -1.457 29.990 1.00 83.50 84 TYR A CA 1
ATOM 602 C C . TYR A 1 84 ? -29.806 -1.285 31.324 1.00 83.50 84 TYR A C 1
ATOM 604 O O . TYR A 1 84 ? -31.026 -1.450 31.380 1.00 83.50 84 TYR A O 1
ATOM 612 N N . ASP A 1 85 ? -29.107 -0.866 32.380 1.00 87.81 85 ASP A N 1
ATOM 613 C CA . ASP A 1 85 ? -29.702 -0.579 33.692 1.00 87.81 85 ASP A CA 1
ATOM 614 C C . ASP A 1 85 ? -30.671 0.614 33.656 1.00 87.81 85 ASP A C 1
ATOM 616 O O . ASP A 1 85 ? -31.700 0.599 34.329 1.00 87.81 85 ASP A O 1
ATOM 620 N N . VAL A 1 86 ? -30.386 1.646 32.853 1.00 89.31 86 VAL A N 1
ATOM 621 C CA . VAL A 1 86 ? -31.300 2.789 32.673 1.00 89.31 86 VAL A CA 1
ATOM 622 C C . VAL A 1 86 ? -32.524 2.411 31.839 1.00 89.31 86 VAL A C 1
ATOM 624 O O . VAL A 1 86 ? -33.619 2.872 32.138 1.00 89.31 86 VAL A O 1
ATOM 627 N N . ALA A 1 87 ? -32.362 1.589 30.800 1.00 85.12 87 ALA A N 1
ATOM 628 C CA . ALA A 1 87 ? -33.466 1.190 29.927 1.00 85.12 87 ALA A CA 1
ATOM 629 C C . ALA A 1 87 ? -34.401 0.143 30.558 1.00 85.12 87 ALA A C 1
ATOM 631 O O . ALA A 1 87 ? -35.553 0.024 30.144 1.00 85.12 87 ALA A O 1
ATOM 632 N N . SER A 1 88 ? -33.909 -0.636 31.524 1.00 78.94 88 SER A N 1
ATOM 633 C CA . SER A 1 88 ? -34.680 -1.677 32.219 1.00 78.94 88 SER A CA 1
ATOM 634 C C . SER A 1 88 ? -35.466 -1.169 33.436 1.00 78.94 88 SER A C 1
ATOM 636 O O . SER A 1 88 ? -36.129 -1.964 34.106 1.00 78.94 88 SER A O 1
ATOM 638 N N . LYS A 1 89 ? -35.418 0.139 33.707 1.00 56.19 89 LYS A N 1
ATOM 639 C CA . LYS A 1 89 ? -36.094 0.810 34.819 1.00 56.19 89 LYS A CA 1
ATOM 640 C C . LYS A 1 89 ? -37.193 1.741 34.323 1.00 56.19 89 LYS A C 1
ATOM 642 O O . LYS A 1 89 ? -38.233 1.803 35.015 1.00 56.19 89 LYS A O 1
#

Solvent-accessible surface area (backbone atoms only — not comparable to full-atom values): 4962 Å² total; per-residue (Å²): 114,69,70,60,54,52,46,52,53,54,36,51,52,42,40,71,74,68,45,61,57,71,58,34,49,49,51,47,49,30,52,50,38,34,74,74,37,101,65,14,63,65,57,19,52,53,53,47,51,50,53,52,50,54,59,72,67,30,65,76,71,49,49,58,58,51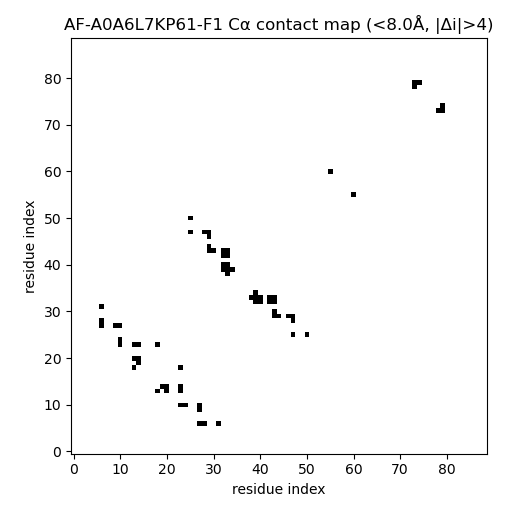,52,52,50,51,53,50,49,43,64,72,68,42,50,60,58,56,52,49,60,61,72,75,105

Radius of gyration: 22.72 Å; Cα contacts (8 Å, |Δi|>4): 36; chains: 1; bounding box: 52×25×62 Å

Sequence (89 aa):
MIELGLGIVALLLLAGLGFPLGFSLLAVGSAGFALNHPRGMDAAMTVAGQQILELAANFQFAVLPLFMLMGVFVTKSGIADNMYDVASK

pLDDT: mean 82.97, std 8.11, range [56.19, 94.0]

Foldseek 3Di:
DVLVVVLVVQLVVCVVVVNPSVVSCLVSQLVSQLVPDPVRNVVSVVVSVVSVVCVVPDVVVVVVVVVVVVVVCCVVVCVVVVVV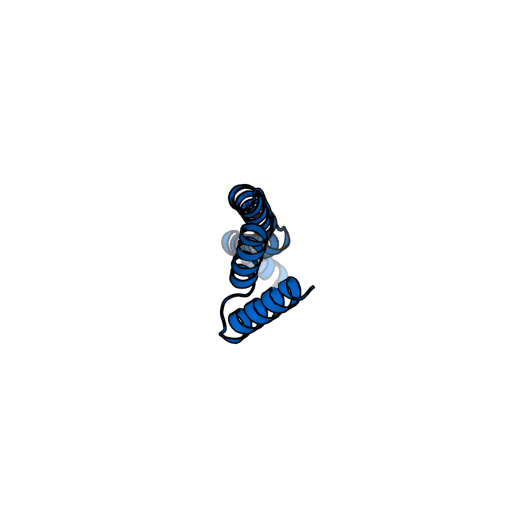VVVVD